Protein AF-A0A0D5Y902-F1 (afdb_monomer)

Radius of gyration: 15.2 Å; Cα contacts (8 Å, |Δi|>4): 18; chains: 1; bounding box: 31×24×37 Å

Organism: NCBI:txid294372

pLDDT: mean 90.0, std 4.0, range [74.31, 94.81]

Secondary structure (DSSP, 8-state):
---GGGHHHHHHHHH-SSHHHHHHHHHHHHHHHHHTTTS---S---STT-HHHHHHHHHHHH-

Sequence (63 aa):
KPEWYFLFAYTILRSIPNKLGGVLALLLSILILFLAPLTHTSKQRTLAFRPAMKIFFWMLVAN

Nearest PDB structures (foldseek):
  8iog-assembly1_A  TM=9.397E-01  e=1.334E-04  Sus scrofa
  2d2c-assembly1_O  TM=6.829E-01  e=5.192E-02  Mastigocladus laminosus
  6rqf-assembly1_B  TM=7.333E-01  e=1.688E-01  Spinacia oleracea

Structure (mmCIF, N/CA/C/O backbone):
data_AF-A0A0D5Y902-F1
#
_entry.id   AF-A0A0D5Y902-F1
#
loop_
_atom_site.group_PDB
_atom_site.id
_atom_site.type_symbol
_atom_site.label_atom_id
_atom_site.label_alt_id
_atom_site.label_comp_id
_atom_site.label_asym_id
_atom_site.label_entity_id
_atom_site.label_seq_id
_atom_site.pdbx_PDB_ins_code
_atom_site.Cartn_x
_atom_site.Cartn_y
_atom_site.Cartn_z
_atom_site.occupancy
_atom_site.B_iso_or_equiv
_atom_site.auth_seq_id
_atom_site.auth_comp_id
_atom_site.auth_asym_id
_atom_site.auth_atom_id
_atom_site.pdbx_PDB_model_num
ATOM 1 N N . LYS A 1 1 ? -16.643 -14.506 14.363 1.00 74.31 1 LYS A N 1
ATOM 2 C CA . LYS A 1 1 ? -15.328 -14.673 13.697 1.00 74.31 1 LYS A CA 1
ATOM 3 C C . LYS A 1 1 ? -15.429 -13.976 12.346 1.00 74.31 1 LYS A C 1
ATOM 5 O O . LYS A 1 1 ? -16.413 -14.256 11.675 1.00 74.31 1 LYS A O 1
ATOM 10 N N . PRO A 1 2 ? -14.553 -13.012 12.018 1.00 84.50 2 PRO A N 1
ATOM 11 C CA . PRO A 1 2 ? -14.635 -12.301 10.743 1.00 84.50 2 PRO A CA 1
ATOM 12 C C . PRO A 1 2 ? -14.350 -13.250 9.574 1.00 84.50 2 PRO A C 1
ATOM 14 O O . PRO A 1 2 ? -13.653 -14.254 9.741 1.00 84.50 2 PRO A O 1
ATOM 17 N N . GLU A 1 3 ? -14.902 -12.925 8.411 1.00 93.19 3 GLU A N 1
ATOM 18 C CA . GLU A 1 3 ? -14.645 -13.639 7.160 1.00 93.19 3 GLU A CA 1
ATOM 19 C C . GLU A 1 3 ? -13.193 -13.412 6.713 1.00 93.19 3 GLU A C 1
ATOM 21 O O . GLU A 1 3 ? -12.566 -12.411 7.069 1.00 93.19 3 GLU A O 1
ATOM 26 N N . TRP A 1 4 ? -12.634 -14.355 5.951 1.00 92.19 4 TRP A N 1
ATOM 27 C CA . TRP A 1 4 ? -11.193 -14.408 5.671 1.00 92.19 4 TRP A CA 1
ATOM 28 C C . TRP A 1 4 ? -10.664 -13.157 4.949 1.00 92.19 4 TRP A C 1
ATOM 30 O O . TRP A 1 4 ? -9.574 -12.685 5.257 1.00 92.19 4 TRP A O 1
ATOM 40 N N . TYR A 1 5 ? -11.454 -12.573 4.047 1.00 90.88 5 TYR A N 1
ATOM 41 C CA . TYR A 1 5 ? -11.086 -11.362 3.309 1.00 90.88 5 TYR A CA 1
ATOM 42 C C . TYR A 1 5 ? -11.122 -10.095 4.178 1.00 90.88 5 TYR A C 1
ATOM 44 O O . TYR A 1 5 ? -10.445 -9.118 3.866 1.00 90.88 5 TYR A O 1
ATOM 52 N N . PHE A 1 6 ? -11.839 -10.109 5.307 1.00 90.56 6 PHE A N 1
ATOM 53 C CA . PHE A 1 6 ? -11.847 -9.003 6.270 1.00 90.56 6 PHE A CA 1
ATOM 54 C C . PHE A 1 6 ? -10.713 -9.076 7.298 1.00 90.56 6 PHE A C 1
ATOM 56 O O . PHE A 1 6 ? -10.555 -8.151 8.100 1.00 90.56 6 PHE A O 1
ATOM 63 N N . LEU A 1 7 ? -9.902 -10.140 7.291 1.00 92.00 7 LEU A N 1
ATOM 64 C CA . LEU A 1 7 ? -8.831 -10.311 8.274 1.00 92.00 7 LEU A CA 1
ATOM 65 C C . LEU A 1 7 ? -7.806 -9.176 8.224 1.00 92.00 7 LEU A C 1
ATOM 67 O O . LEU A 1 7 ? -7.400 -8.703 9.280 1.00 92.00 7 LEU A O 1
ATOM 71 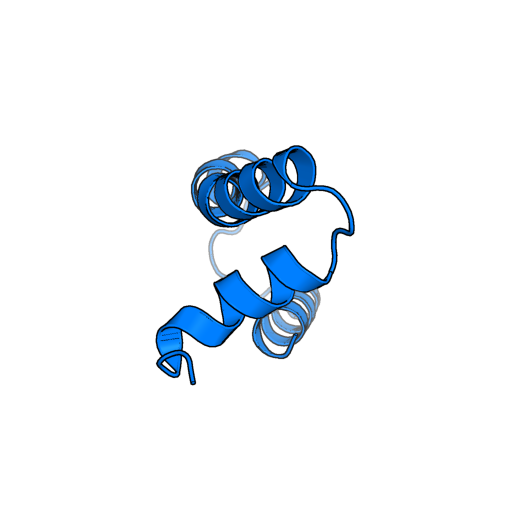N N . PHE A 1 8 ? -7.468 -8.680 7.034 1.00 90.75 8 PHE A N 1
ATOM 72 C CA . PHE A 1 8 ? -6.563 -7.539 6.861 1.00 90.75 8 PHE A CA 1
ATOM 73 C C . PHE A 1 8 ? -7.075 -6.262 7.549 1.00 90.75 8 PHE A C 1
ATOM 75 O O . PHE A 1 8 ? -6.343 -5.591 8.272 1.00 90.75 8 PHE A O 1
ATOM 82 N N . ALA A 1 9 ? -8.358 -5.937 7.377 1.00 92.19 9 ALA A N 1
ATOM 83 C CA . ALA A 1 9 ? -8.951 -4.773 8.031 1.00 92.19 9 ALA A CA 1
ATOM 84 C C . ALA A 1 9 ? -8.975 -4.949 9.558 1.00 92.19 9 ALA A C 1
ATOM 86 O O . ALA A 1 9 ? -8.645 -4.029 10.307 1.00 92.19 9 ALA A O 1
ATOM 87 N N . TYR A 1 10 ? -9.327 -6.149 10.028 1.00 92.75 10 TYR A N 1
ATOM 88 C CA . TYR A 1 10 ? -9.383 -6.463 11.453 1.00 92.75 10 TYR A CA 1
ATOM 89 C C . TYR A 1 10 ? -8.011 -6.369 12.137 1.00 92.75 10 TYR A C 1
ATOM 91 O O . TYR A 1 10 ? -7.922 -5.835 13.247 1.00 92.75 10 TYR A O 1
ATOM 99 N N . THR A 1 11 ? -6.943 -6.851 11.493 1.00 91.94 11 THR A N 1
ATOM 100 C CA . THR A 1 11 ? -5.586 -6.756 12.048 1.00 91.94 11 THR A CA 1
ATOM 101 C C . THR A 1 11 ? -5.136 -5.302 12.160 1.00 91.94 11 THR A C 1
ATOM 103 O O . THR A 1 11 ? -4.631 -4.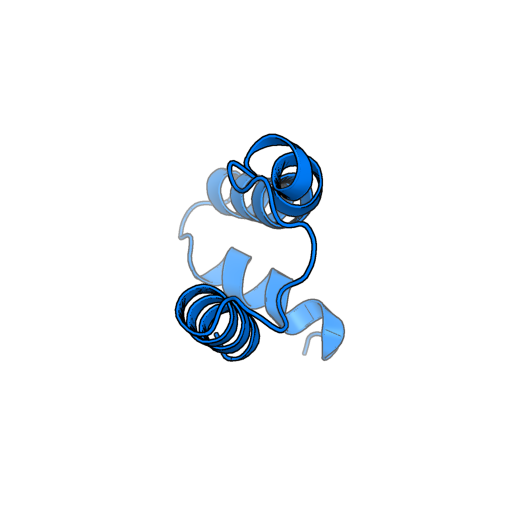921 13.212 1.00 91.94 11 THR A O 1
ATOM 106 N N . ILE A 1 12 ? -5.412 -4.460 11.159 1.00 91.50 12 ILE A N 1
ATOM 107 C CA . ILE A 1 12 ? -5.111 -3.019 11.210 1.00 91.50 12 ILE A CA 1
ATOM 108 C C . ILE A 1 12 ? -5.866 -2.330 12.352 1.00 91.50 12 ILE A C 1
ATOM 110 O O . ILE A 1 12 ? -5.268 -1.567 13.112 1.00 91.50 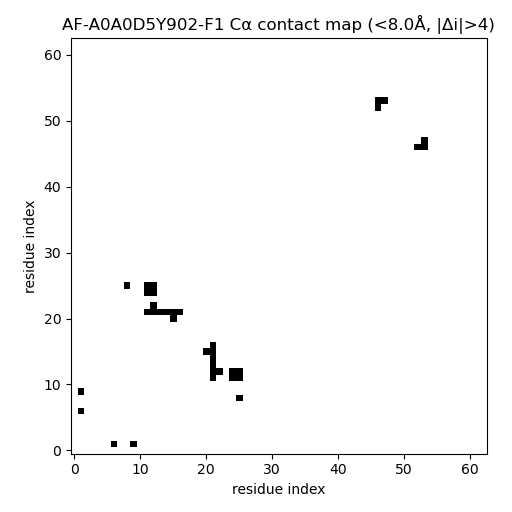12 ILE A O 1
ATOM 114 N N . LEU A 1 13 ? -7.160 -2.623 12.515 1.00 91.19 13 LEU A N 1
ATOM 115 C CA . LEU A 1 13 ? -7.971 -2.035 13.585 1.00 91.19 13 LEU A CA 1
ATOM 116 C C . LEU A 1 13 ? -7.467 -2.418 14.981 1.00 91.19 13 LEU A C 1
ATOM 118 O O . LEU A 1 13 ? -7.508 -1.589 15.885 1.00 91.19 13 LEU A O 1
ATOM 122 N N . ARG A 1 14 ? -7.001 -3.658 15.171 1.00 90.56 14 ARG A N 1
ATOM 123 C CA . ARG A 1 14 ? -6.492 -4.130 16.468 1.00 90.56 14 ARG A CA 1
ATOM 124 C C . ARG A 1 14 ? -5.094 -3.597 16.793 1.00 90.56 14 ARG A C 1
ATOM 126 O O . ARG A 1 14 ? -4.767 -3.462 17.969 1.00 90.56 14 ARG A O 1
ATOM 133 N N . SER A 1 15 ? -4.284 -3.294 15.783 1.00 90.50 15 SER A N 1
ATOM 134 C CA . SER A 1 15 ? -2.926 -2.768 15.965 1.00 90.50 15 SER A CA 1
ATOM 135 C C . SER A 1 15 ? -2.890 -1.350 16.544 1.00 90.50 15 SER A C 1
ATOM 137 O O . SER A 1 15 ? -1.862 -0.945 17.083 1.00 90.50 15 SER A O 1
ATOM 139 N N . ILE A 1 16 ? -3.992 -0.592 16.462 1.00 91.69 16 ILE A N 1
ATOM 140 C CA . ILE A 1 16 ? -4.076 0.783 16.967 1.00 91.69 16 ILE A CA 1
ATOM 141 C C . ILE A 1 16 ? -5.030 0.829 18.171 1.00 91.69 16 ILE A C 1
ATOM 143 O O . ILE A 1 16 ? -6.226 0.600 18.008 1.00 91.69 16 ILE A O 1
ATOM 147 N N . PRO A 1 17 ? -4.562 1.194 19.380 1.00 89.69 17 PRO A N 1
ATOM 148 C CA . PRO A 1 17 ? -5.393 1.194 20.589 1.00 89.69 17 PRO A CA 1
ATOM 149 C C . PRO A 1 17 ? -6.424 2.342 20.642 1.00 89.69 17 PRO A C 1
ATOM 151 O O . PRO A 1 17 ? -7.137 2.491 21.631 1.00 89.69 17 PRO A O 1
ATOM 154 N N . ASN A 1 18 ? -6.512 3.171 19.597 1.00 93.19 18 ASN A N 1
ATOM 155 C CA . ASN A 1 18 ? -7.408 4.322 19.498 1.00 93.19 18 ASN A CA 1
ATOM 156 C C . ASN A 1 18 ? -8.468 4.109 18.403 1.00 93.19 18 ASN A C 1
ATOM 158 O O . ASN A 1 18 ? -8.146 3.759 17.267 1.00 93.19 18 ASN A O 1
ATOM 162 N N . LYS A 1 19 ? -9.732 4.412 18.730 1.00 85.50 19 LYS A N 1
ATOM 163 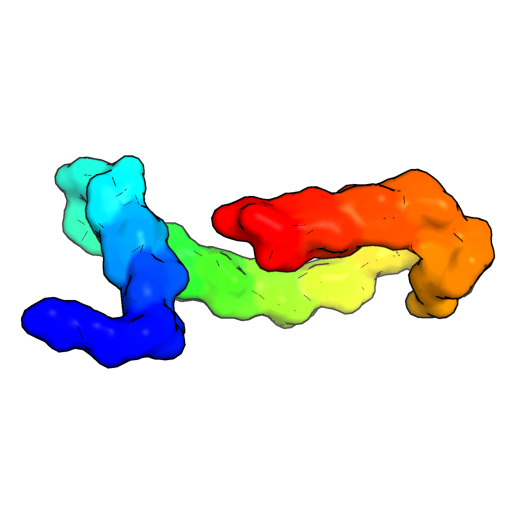C CA . LYS A 1 19 ? -10.887 4.230 17.838 1.00 85.50 19 LYS A CA 1
ATOM 164 C C . LYS A 1 19 ? -10.821 5.080 16.562 1.00 85.50 19 LYS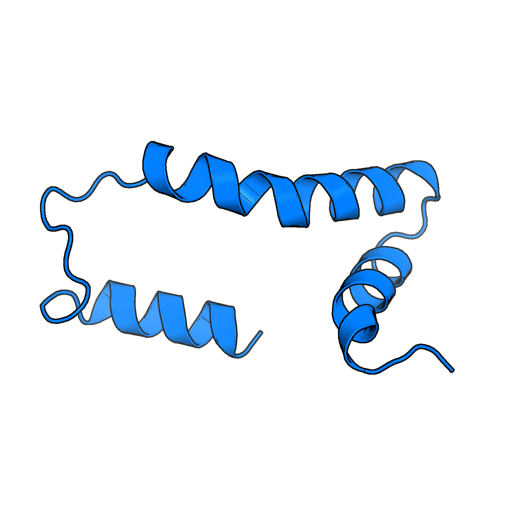 A C 1
ATOM 166 O O . LYS A 1 19 ? -11.119 4.572 15.487 1.00 85.50 19 LYS A O 1
ATOM 171 N N . LEU A 1 20 ? -10.426 6.350 16.667 1.00 92.38 20 LEU A N 1
ATOM 172 C CA . LEU A 1 20 ? -10.289 7.251 15.514 1.00 92.38 20 LEU A CA 1
ATOM 173 C C . LEU A 1 20 ? -9.063 6.886 14.671 1.00 92.38 20 LEU A C 1
ATOM 175 O O . LEU A 1 20 ? -9.143 6.856 13.445 1.00 92.38 20 LEU A O 1
ATOM 179 N N . GLY A 1 21 ? -7.950 6.547 15.328 1.00 92.69 21 GLY A N 1
ATOM 180 C CA . GLY A 1 21 ? -6.716 6.143 14.650 1.00 92.69 21 GLY A CA 1
ATOM 181 C C . GLY A 1 21 ? -6.888 4.878 13.805 1.00 92.69 21 GLY A C 1
ATOM 182 O O . GLY A 1 21 ? -6.416 4.836 12.673 1.00 92.69 21 GLY A O 1
ATOM 183 N N . GLY A 1 22 ? -7.624 3.881 14.313 1.00 92.81 22 GLY A N 1
ATOM 184 C CA . GLY A 1 22 ? -7.927 2.652 13.573 1.00 92.81 22 GLY A CA 1
ATOM 185 C C . GLY A 1 22 ? -8.721 2.898 12.286 1.00 92.81 22 GLY A C 1
ATOM 186 O O . GLY A 1 22 ? -8.387 2.349 11.237 1.00 92.81 22 GLY A O 1
ATOM 187 N N . VAL A 1 23 ? -9.736 3.769 12.338 1.00 93.62 23 VAL A N 1
ATOM 188 C CA . VAL A 1 23 ? -10.539 4.125 11.154 1.00 93.62 23 VAL A CA 1
ATOM 189 C C . VAL A 1 23 ? -9.698 4.887 10.129 1.00 93.62 23 VAL A 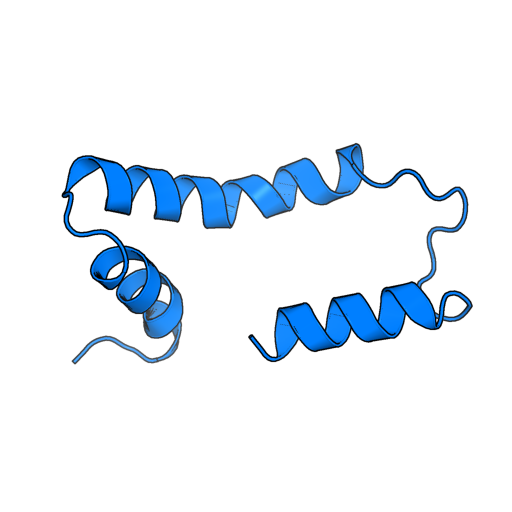C 1
ATOM 191 O O . VAL A 1 23 ? -9.752 4.573 8.941 1.00 93.62 23 VAL A O 1
ATOM 194 N N . LEU A 1 24 ? -8.878 5.842 10.576 1.00 94.38 24 LEU A N 1
ATOM 195 C CA . LEU A 1 24 ? -7.977 6.579 9.687 1.00 94.38 24 LEU A CA 1
ATOM 196 C C . LEU A 1 24 ? -6.950 5.656 9.022 1.00 94.38 24 LEU A C 1
ATOM 198 O O . LEU A 1 24 ? -6.725 5.774 7.821 1.00 94.38 24 LEU A O 1
ATOM 202 N N . ALA A 1 25 ? -6.370 4.707 9.757 1.00 94.00 25 ALA A N 1
ATOM 203 C CA . ALA A 1 25 ? -5.421 3.748 9.196 1.00 94.00 25 ALA A CA 1
ATOM 204 C C . ALA A 1 25 ? -6.060 2.826 8.149 1.00 94.00 25 ALA A C 1
ATOM 206 O O . ALA A 1 25 ? -5.428 2.526 7.138 1.00 94.00 25 ALA A O 1
ATOM 207 N N . LEU A 1 26 ? -7.318 2.418 8.349 1.00 93.75 26 LEU A N 1
ATOM 208 C CA . LEU A 1 26 ? -8.056 1.636 7.356 1.00 93.75 26 LEU A CA 1
ATOM 209 C C . LEU A 1 26 ? -8.330 2.450 6.087 1.00 93.75 26 LEU A C 1
ATOM 211 O O . LEU A 1 26 ? -8.157 1.945 4.982 1.00 93.75 26 LEU A O 1
ATOM 215 N N . LEU A 1 27 ? -8.715 3.720 6.220 1.00 94.81 27 LEU A N 1
ATOM 216 C CA . LEU A 1 27 ? -8.874 4.592 5.055 1.00 94.81 27 LEU A CA 1
ATOM 217 C C . LEU A 1 27 ? -7.540 4.779 4.320 1.00 94.81 27 LEU A C 1
ATOM 219 O O . LEU A 1 27 ? -7.488 4.666 3.096 1.00 94.81 27 LEU A O 1
ATOM 223 N N . LEU A 1 28 ? -6.451 5.003 5.058 1.00 93.25 28 LEU A N 1
ATOM 224 C CA . LEU A 1 28 ? -5.113 5.173 4.490 1.00 93.25 28 LEU A CA 1
ATOM 225 C C . LEU A 1 28 ? -4.597 3.910 3.785 1.00 93.25 2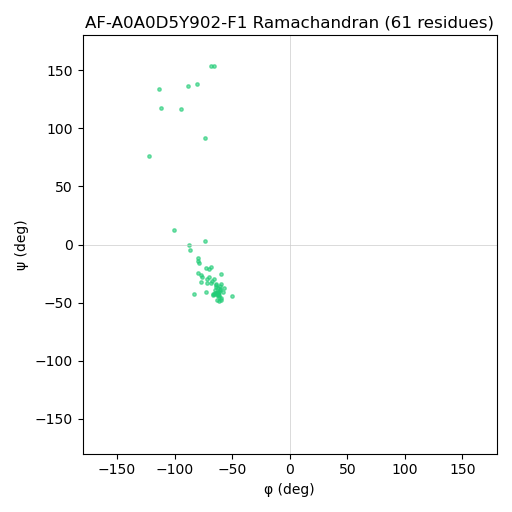8 LEU A C 1
ATOM 227 O O . LEU A 1 28 ? -3.934 4.032 2.754 1.00 93.25 28 LEU A O 1
ATOM 231 N N . SER A 1 29 ? -4.923 2.714 4.285 1.00 91.94 29 SER A N 1
ATOM 232 C CA . SER A 1 29 ? -4.488 1.453 3.671 1.00 91.94 29 SER A CA 1
ATOM 233 C C . SER A 1 29 ? -5.094 1.227 2.285 1.00 91.94 29 SER A C 1
ATOM 235 O O . SER A 1 29 ? -4.452 0.633 1.423 1.00 91.94 29 SER A O 1
ATOM 237 N N . ILE A 1 30 ? -6.295 1.755 2.040 1.00 93.44 30 ILE A N 1
ATOM 238 C CA . ILE A 1 30 ? -6.928 1.748 0.717 1.00 93.44 30 ILE A CA 1
ATOM 239 C C . ILE A 1 30 ? -6.407 2.924 -0.120 1.00 93.44 30 ILE A C 1
ATOM 241 O O . ILE A 1 30 ? -6.080 2.755 -1.295 1.00 93.44 30 ILE A O 1
ATOM 245 N N . LEU A 1 31 ? -6.284 4.114 0.480 1.00 94.25 31 LEU A N 1
ATOM 246 C CA . LEU A 1 31 ? -5.851 5.326 -0.222 1.00 94.25 31 LEU A CA 1
ATOM 247 C C . LEU A 1 31 ? -4.453 5.200 -0.833 1.00 94.25 31 LEU A C 1
ATOM 249 O O . LEU A 1 31 ? -4.217 5.733 -1.919 1.00 94.25 31 LEU A O 1
ATOM 253 N N . ILE A 1 32 ? -3.536 4.470 -0.192 1.00 93.50 32 ILE A N 1
ATOM 254 C CA . ILE A 1 32 ? -2.166 4.309 -0.694 1.00 93.50 32 ILE A CA 1
ATOM 255 C C . ILE A 1 32 ? -2.107 3.673 -2.095 1.00 93.50 32 ILE A C 1
ATOM 257 O O . ILE A 1 32 ? -1.182 3.961 -2.855 1.00 93.50 32 ILE A O 1
ATOM 261 N N . LEU A 1 33 ? -3.125 2.893 -2.485 1.00 91.12 33 LEU A N 1
ATOM 262 C CA . LEU A 1 33 ? -3.239 2.315 -3.829 1.00 91.12 33 LEU A CA 1
ATOM 263 C C . LEU A 1 33 ? -3.400 3.392 -4.911 1.00 91.12 33 LEU A C 1
ATOM 265 O O . LEU A 1 33 ? -2.859 3.248 -6.006 1.00 91.12 33 LEU A O 1
ATOM 269 N N . PHE A 1 34 ? -4.085 4.495 -4.599 1.00 92.50 34 PHE A N 1
ATOM 270 C CA . PHE A 1 34 ? -4.232 5.633 -5.512 1.00 92.50 34 PHE A CA 1
ATOM 271 C C . PHE A 1 34 ? -2.973 6.503 -5.573 1.00 92.50 34 PHE A C 1
ATOM 273 O O . PHE A 1 34 ? -2.721 7.146 -6.591 1.00 92.50 34 PHE A O 1
ATOM 280 N N . LEU A 1 35 ? -2.162 6.510 -4.509 1.00 91.75 35 LEU A N 1
ATOM 281 C CA . LEU A 1 35 ? -0.889 7.237 -4.476 1.00 91.75 35 LEU A CA 1
ATOM 282 C C . LEU A 1 35 ? 0.243 6.482 -5.190 1.00 91.75 35 LEU A C 1
ATOM 284 O O . LEU A 1 35 ? 1.185 7.115 -5.665 1.00 91.75 35 LEU A O 1
ATOM 288 N N . ALA A 1 36 ? 0.153 5.154 -5.305 1.00 89.12 36 ALA A N 1
ATOM 289 C CA . ALA A 1 36 ? 1.162 4.307 -5.943 1.00 89.12 36 ALA A CA 1
ATOM 290 C C . ALA A 1 36 ? 1.628 4.764 -7.349 1.00 89.12 36 ALA A C 1
ATOM 292 O O . ALA A 1 36 ? 2.837 4.765 -7.590 1.00 89.12 36 ALA A O 1
ATOM 293 N N . PRO A 1 37 ? 0.753 5.178 -8.293 1.00 84.06 37 PRO A N 1
ATOM 294 C CA . PRO A 1 37 ? 1.207 5.676 -9.595 1.00 84.06 37 PRO A CA 1
ATOM 295 C C . PRO A 1 37 ? 1.909 7.039 -9.516 1.00 84.06 37 PRO A C 1
ATOM 297 O O . PRO A 1 37 ? 2.768 7.319 -10.348 1.00 84.06 37 PRO A O 1
ATOM 300 N N . LEU A 1 38 ? 1.578 7.876 -8.526 1.00 89.56 38 LEU A N 1
ATOM 301 C CA . LEU A 1 38 ? 2.152 9.218 -8.374 1.00 89.56 38 LEU A CA 1
ATOM 302 C C . LEU A 1 38 ? 3.572 9.176 -7.801 1.00 89.56 38 LEU A C 1
ATOM 304 O O . LEU A 1 38 ? 4.408 10.006 -8.146 1.00 89.56 38 LEU A O 1
ATOM 308 N N . THR A 1 39 ? 3.860 8.201 -6.940 1.00 89.06 39 THR A N 1
ATOM 309 C CA . THR A 1 39 ? 5.176 8.031 -6.305 1.00 89.06 39 THR A CA 1
ATOM 310 C C . THR A 1 39 ? 6.146 7.194 -7.142 1.00 89.06 39 THR A C 1
ATOM 312 O O . THR A 1 39 ? 7.298 6.998 -6.748 1.00 89.06 39 THR A O 1
ATOM 315 N N . HIS A 1 40 ? 5.727 6.706 -8.314 1.00 86.38 40 HIS A N 1
ATOM 316 C CA . HIS A 1 40 ? 6.578 5.907 -9.187 1.00 86.38 40 HIS A CA 1
ATOM 317 C C . HIS A 1 40 ? 7.636 6.775 -9.891 1.00 86.38 40 HIS A C 1
ATOM 319 O O . HIS A 1 40 ? 7.432 7.289 -10.988 1.00 86.38 40 HIS A O 1
ATOM 325 N N . THR A 1 41 ? 8.814 6.898 -9.277 1.00 85.62 41 THR A N 1
ATOM 326 C CA . THR A 1 41 ? 9.934 7.720 -9.777 1.00 85.62 41 THR A CA 1
ATOM 327 C C . THR A 1 41 ? 10.756 7.068 -10.893 1.00 85.62 41 THR A C 1
ATOM 329 O O . THR A 1 41 ? 11.584 7.721 -11.528 1.00 85.62 41 THR A O 1
ATOM 332 N N . SER A 1 42 ? 10.571 5.771 -11.152 1.00 84.19 42 SER A N 1
ATOM 333 C CA . SER A 1 42 ? 11.357 5.068 -12.166 1.00 84.19 42 SER A CA 1
ATOM 334 C C . SER A 1 42 ? 10.820 5.318 -13.574 1.00 84.19 42 SER A C 1
ATOM 336 O O . SER A 1 42 ? 9.620 5.244 -13.822 1.00 84.19 42 SER A O 1
ATOM 338 N N . LYS A 1 43 ? 11.732 5.525 -14.530 1.00 80.38 43 LYS A N 1
ATOM 339 C CA . LYS A 1 43 ? 11.400 5.644 -15.959 1.00 80.38 43 LYS A CA 1
ATOM 340 C C . LYS A 1 43 ? 10.957 4.313 -16.582 1.00 80.38 43 LYS A C 1
ATOM 342 O O . LYS A 1 43 ? 10.304 4.306 -17.619 1.00 80.38 43 LYS A O 1
ATOM 347 N N . GLN A 1 44 ? 11.315 3.184 -15.966 1.00 84.25 44 GLN A N 1
ATOM 348 C CA . GLN A 1 44 ? 10.956 1.850 -16.444 1.00 84.25 44 GLN A CA 1
ATOM 349 C C . GLN A 1 44 ? 9.676 1.366 -15.763 1.00 84.25 44 GLN A C 1
ATOM 351 O O . GLN A 1 44 ? 9.653 1.145 -14.551 1.00 84.25 44 GLN A O 1
ATOM 356 N N . ARG A 1 45 ? 8.621 1.165 -16.561 1.00 81.81 45 ARG A N 1
ATOM 357 C CA . ARG A 1 45 ? 7.306 0.705 -16.085 1.00 81.81 45 ARG A CA 1
ATOM 358 C C . ARG A 1 45 ? 7.300 -0.768 -15.658 1.00 81.81 45 ARG A C 1
ATOM 360 O O . ARG A 1 45 ? 6.522 -1.154 -14.794 1.00 81.81 45 ARG A O 1
ATOM 367 N N . THR A 1 46 ? 8.150 -1.595 -16.260 1.00 85.25 46 THR A N 1
ATOM 368 C CA . THR A 1 46 ? 8.134 -3.048 -16.048 1.00 85.25 46 THR A CA 1
ATOM 369 C C . THR A 1 46 ? 9.013 -3.458 -14.868 1.00 85.25 46 THR A C 1
ATOM 371 O O . THR A 1 46 ? 10.160 -3.029 -14.749 1.00 85.25 46 THR A O 1
ATOM 374 N N . LEU A 1 47 ? 8.502 -4.362 -14.028 1.00 86.94 47 LEU A N 1
ATOM 375 C CA . LEU A 1 47 ? 9.229 -4.914 -12.877 1.00 86.94 47 LEU A CA 1
ATOM 376 C C . LEU A 1 47 ? 10.238 -6.019 -13.254 1.00 86.94 47 LEU A C 1
ATOM 378 O O . LEU A 1 47 ? 11.123 -6.347 -12.469 1.00 86.94 47 LEU A O 1
ATOM 382 N N . ALA A 1 48 ? 10.128 -6.581 -14.463 1.00 85.81 48 ALA A N 1
ATOM 383 C CA . ALA A 1 48 ? 10.927 -7.713 -14.943 1.00 85.81 48 ALA A CA 1
ATOM 384 C C . ALA A 1 48 ? 12.444 -7.462 -14.896 1.00 85.81 48 ALA A C 1
ATOM 386 O O . ALA A 1 48 ? 13.197 -8.360 -14.537 1.00 85.81 48 ALA A O 1
ATOM 387 N N . PHE A 1 49 ? 12.881 -6.233 -15.188 1.00 85.81 49 PHE A N 1
ATOM 388 C CA . PHE A 1 49 ? 14.300 -5.861 -15.241 1.00 85.81 49 PHE A CA 1
ATOM 389 C C . PHE A 1 49 ? 14.789 -5.136 -13.975 1.00 85.81 49 PHE A C 1
ATOM 391 O O . PHE A 1 49 ? 15.869 -4.551 -13.971 1.00 85.81 49 PHE A O 1
ATOM 398 N N . ARG A 1 50 ? 13.999 -5.148 -12.890 1.00 88.31 50 ARG A N 1
ATOM 399 C CA . ARG A 1 50 ? 14.298 -4.43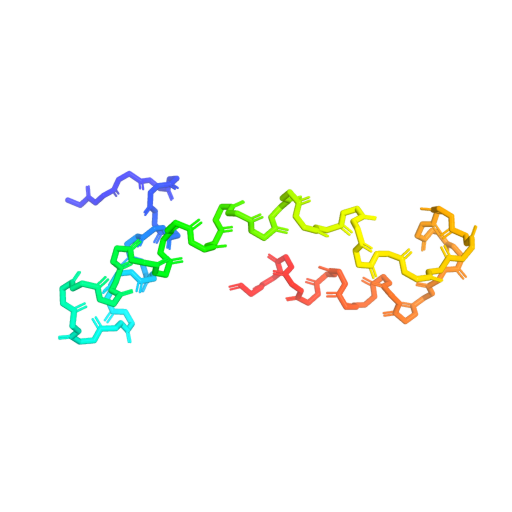2 -11.637 1.00 88.31 50 ARG A CA 1
ATOM 400 C C . ARG A 1 50 ? 14.342 -5.411 -10.453 1.00 88.31 50 ARG A C 1
ATOM 402 O O . ARG A 1 50 ? 13.398 -5.437 -9.661 1.00 88.31 50 ARG A O 1
ATOM 409 N N . PRO A 1 51 ? 15.420 -6.206 -10.293 1.00 87.38 51 PRO A N 1
ATOM 410 C CA . PRO A 1 51 ? 15.495 -7.269 -9.285 1.00 87.38 51 PRO A CA 1
ATOM 411 C C . PRO A 1 51 ? 15.302 -6.757 -7.851 1.00 87.38 51 PRO A C 1
ATOM 413 O O . PRO A 1 51 ? 14.549 -7.362 -7.093 1.00 87.38 51 PRO A O 1
ATOM 416 N N . ALA A 1 52 ? 15.875 -5.600 -7.503 1.00 90.12 52 ALA A N 1
ATOM 417 C CA . ALA A 1 52 ? 15.660 -4.979 -6.193 1.00 90.12 52 ALA A CA 1
ATOM 418 C C . ALA A 1 52 ? 14.174 -4.658 -5.942 1.00 90.12 52 ALA A C 1
ATOM 420 O O . ALA A 1 52 ? 13.621 -5.031 -4.913 1.00 90.12 52 ALA A O 1
ATOM 421 N N . MET A 1 53 ? 13.492 -4.038 -6.912 1.00 90.56 53 MET A N 1
ATOM 422 C CA . MET A 1 53 ? 12.071 -3.696 -6.781 1.00 90.56 53 MET A CA 1
ATOM 423 C C . MET A 1 53 ? 11.180 -4.948 -6.743 1.00 90.56 53 MET A C 1
ATOM 425 O O . MET A 1 53 ? 10.160 -4.955 -6.058 1.00 90.56 53 MET A O 1
ATOM 429 N N . LYS A 1 54 ? 11.572 -6.028 -7.433 1.00 89.81 54 LYS A N 1
ATOM 430 C CA . LYS A 1 54 ? 10.885 -7.324 -7.367 1.00 89.81 54 LYS A CA 1
ATOM 431 C C . LYS A 1 54 ? 10.938 -7.910 -5.953 1.00 89.81 54 LYS A C 1
ATOM 433 O O . LYS A 1 54 ? 9.917 -8.390 -5.476 1.00 89.81 54 LYS A O 1
ATOM 438 N N . ILE A 1 55 ? 12.086 -7.829 -5.274 1.00 93.50 55 ILE A N 1
ATOM 439 C CA . ILE A 1 55 ? 12.225 -8.278 -3.878 1.00 93.50 55 ILE A CA 1
ATOM 440 C C . ILE A 1 55 ? 11.321 -7.451 -2.956 1.00 93.50 55 ILE A C 1
ATOM 442 O O . ILE A 1 55 ? 10.560 -8.030 -2.185 1.00 93.50 55 ILE A O 1
ATOM 446 N N . PHE A 1 56 ? 11.337 -6.119 -3.077 1.00 91.31 56 PHE A N 1
ATOM 447 C CA . PHE A 1 56 ? 10.466 -5.252 -2.272 1.00 91.31 56 PHE A CA 1
ATOM 448 C C . PHE A 1 56 ? 8.973 -5.526 -2.503 1.00 91.31 56 PHE A C 1
ATOM 450 O O . PHE A 1 56 ? 8.203 -5.538 -1.547 1.00 91.31 56 PHE A O 1
ATOM 457 N N . PHE A 1 57 ? 8.563 -5.796 -3.745 1.00 91.62 57 PHE A N 1
ATOM 458 C CA . PHE A 1 57 ? 7.182 -6.167 -4.055 1.00 91.62 57 PHE A CA 1
ATOM 459 C C . PHE A 1 57 ? 6.766 -7.466 -3.353 1.00 91.62 57 PHE A C 1
ATOM 461 O O . PHE A 1 57 ? 5.724 -7.507 -2.708 1.00 91.62 57 PHE A O 1
ATOM 468 N N . TRP A 1 58 ? 7.586 -8.518 -3.430 1.00 93.31 58 TRP A N 1
ATOM 469 C CA . TRP A 1 58 ? 7.266 -9.789 -2.774 1.00 93.31 58 TRP A CA 1
ATOM 470 C C . TRP A 1 58 ? 7.306 -9.699 -1.249 1.00 93.31 58 TRP A C 1
ATOM 472 O O . TRP A 1 58 ? 6.495 -10.345 -0.593 1.00 93.31 58 TRP A O 1
ATOM 482 N N . MET A 1 59 ? 8.184 -8.866 -0.686 1.00 94.75 59 MET A N 1
ATOM 483 C CA . MET A 1 59 ? 8.194 -8.580 0.749 1.00 94.75 59 MET A CA 1
ATOM 484 C C . MET A 1 59 ? 6.897 -7.894 1.203 1.00 94.75 59 MET A C 1
ATOM 486 O O . MET A 1 59 ? 6.363 -8.261 2.241 1.00 94.75 59 MET A O 1
ATOM 490 N N . LEU A 1 60 ? 6.361 -6.954 0.413 1.00 92.06 60 LEU A N 1
ATOM 491 C CA . LEU A 1 60 ? 5.072 -6.309 0.691 1.00 92.06 60 LEU A CA 1
ATOM 492 C C . LEU A 1 60 ? 3.896 -7.294 0.613 1.00 92.06 60 LEU A C 1
ATOM 494 O O . LEU A 1 60 ? 2.984 -7.197 1.416 1.00 92.06 60 LEU A O 1
ATOM 498 N N . VAL A 1 61 ? 3.907 -8.220 -0.352 1.00 92.50 61 VAL A N 1
ATOM 499 C CA . VAL A 1 61 ? 2.831 -9.216 -0.534 1.00 92.50 61 VAL A CA 1
ATOM 500 C C . VAL A 1 61 ? 2.845 -10.290 0.557 1.00 92.50 61 VAL A C 1
ATOM 502 O O . VAL A 1 61 ? 1.793 -10.811 0.915 1.00 92.50 61 VAL A O 1
ATOM 505 N N . ALA A 1 62 ? 4.027 -10.652 1.056 1.00 93.38 62 ALA A N 1
ATOM 506 C CA . ALA A 1 62 ? 4.178 -11.654 2.109 1.00 93.38 62 ALA A CA 1
ATOM 507 C C . ALA A 1 62 ? 3.883 -11.117 3.523 1.00 93.38 62 ALA A C 1
ATOM 509 O O . ALA A 1 62 ? 3.764 -11.920 4.448 1.00 93.38 62 ALA A O 1
ATOM 510 N N . ASN A 1 63 ? 3.811 -9.791 3.685 1.00 83.62 63 ASN A N 1
ATOM 511 C CA . ASN A 1 63 ? 3.578 -9.092 4.950 1.00 83.62 63 ASN A CA 1
ATOM 512 C C . ASN A 1 63 ? 2.094 -8.779 5.164 1.00 83.62 63 ASN A C 1
ATOM 514 O O . ASN A 1 63 ? 1.602 -9.025 6.287 1.00 83.62 63 ASN A O 1
#

Foldseek 3Di:
DDDPVCVVLVVLLVVDPDPVNSVVSSVVVVVVVVCVVVPPPDPDPDCPPPVVVVVVVVVVVVD

Mean predicte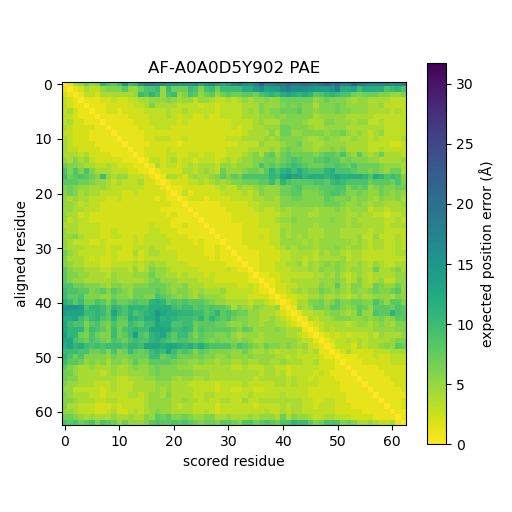d aligned error: 4.65 Å

InterPro domains:
  IPR005798 Cytochrome b/b6, C-terminal [PF00032] (1-62)
  IPR005798 Cytochrome b/b6, C-terminal [PS51003] (1-63)
  IPR036150 Cytochrome b/b6, C-terminal domain superfamily [SSF81648] (1-63)

Solvent-accessible surface area (backbone atoms only — not comparable to full-atom values): 3988 Å² total; per-residue (Å²): 131,82,58,80,86,48,45,66,60,52,53,53,39,68,73,36,96,41,79,69,59,18,54,52,51,55,53,47,68,58,49,50,66,74,46,51,74,76,70,57,83,63,93,67,88,65,59,88,87,32,68,71,60,45,51,55,51,51,54,61,73,75,103